Protein AF-A0AAV2I2Z4-F1 (afdb_monomer_lite)

Secondary structure (DSSP, 8-state):
-----TTEEEEEETTEEEEEETTT--EEEE-TTSSS--EEE-PPPS--SPEEEEEEETTEEEEEEEEEETTEEEEEEEEEETTTTEEEEEEEEES--TT-EEEEETTEEEEE-TTS-EEE-

Structure (mmCIF, N/CA/C/O backbone):
data_AF-A0AAV2I2Z4-F1
#
_entry.id   AF-A0AAV2I2Z4-F1
#
loop_
_atom_site.group_PDB
_atom_site.id
_atom_site.type_symbol
_atom_site.label_atom_id
_atom_site.label_alt_id
_atom_site.label_comp_id
_atom_site.label_asym_id
_atom_site.label_entity_id
_atom_site.label_seq_id
_atom_site.pdbx_PDB_ins_code
_atom_site.Cartn_x
_atom_site.Cartn_y
_atom_site.Cartn_z
_atom_site.occupancy
_atom_site.B_iso_or_equiv
_atom_site.auth_seq_id
_atom_site.auth_comp_id
_atom_site.auth_asym_id
_atom_site.auth_atom_id
_atom_site.pdbx_PDB_model_num
ATOM 1 N N . MET A 1 1 ? 16.980 14.873 -10.401 1.00 59.59 1 MET A N 1
ATOM 2 C CA . MET A 1 1 ? 15.601 14.366 -10.221 1.00 59.59 1 MET A CA 1
ATOM 3 C C . MET A 1 1 ? 14.878 15.310 -9.272 1.00 59.59 1 MET A C 1
ATOM 5 O O . MET A 1 1 ? 15.384 15.513 -8.177 1.00 59.59 1 MET A O 1
ATOM 9 N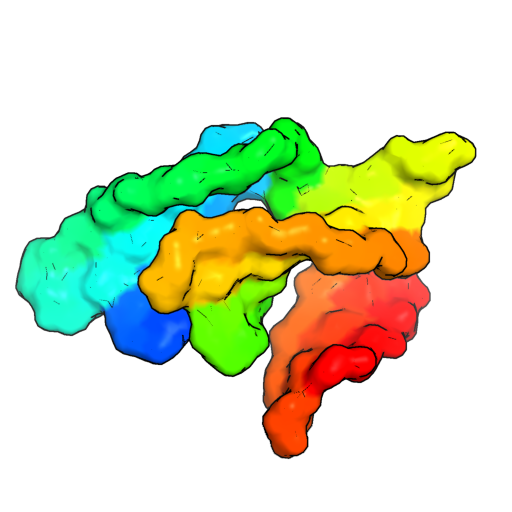 N . LYS A 1 2 ? 13.767 15.937 -9.682 1.00 65.56 2 LYS A N 1
ATOM 10 C CA . LYS A 1 2 ? 12.936 16.714 -8.749 1.00 65.56 2 LYS A CA 1
ATOM 11 C C . LYS A 1 2 ? 11.966 15.732 -8.104 1.00 65.56 2 LYS A C 1
ATOM 13 O O . LYS A 1 2 ? 11.067 15.244 -8.782 1.00 65.56 2 LYS A O 1
ATOM 18 N N . LEU A 1 3 ? 12.219 15.385 -6.846 1.00 69.69 3 LEU A N 1
ATOM 19 C CA . LEU A 1 3 ? 11.311 14.533 -6.090 1.00 69.69 3 LEU A CA 1
ATOM 20 C C . LEU A 1 3 ? 9.955 15.237 -5.935 1.00 69.69 3 LEU A C 1
ATOM 22 O O . LEU A 1 3 ? 9.912 16.475 -5.895 1.00 69.69 3 LEU A O 1
ATOM 26 N N . PRO A 1 4 ? 8.852 14.478 -5.873 1.00 77.00 4 PRO A N 1
ATOM 27 C CA . PRO A 1 4 ? 7.565 15.039 -5.501 1.00 77.00 4 PRO A CA 1
ATOM 28 C C . PRO A 1 4 ? 7.660 15.748 -4.139 1.00 77.00 4 PRO A C 1
ATOM 30 O O . PRO A 1 4 ? 8.426 15.334 -3.273 1.00 77.00 4 PRO A O 1
ATOM 33 N N . GLY A 1 5 ? 6.946 16.867 -3.991 1.00 78.94 5 GLY A N 1
ATOM 34 C CA . GLY A 1 5 ? 7.004 17.714 -2.795 1.00 78.94 5 GLY A CA 1
ATOM 35 C C . GLY A 1 5 ? 6.222 17.144 -1.607 1.00 78.94 5 GLY A C 1
ATOM 36 O O . GLY A 1 5 ? 6.069 15.936 -1.459 1.00 78.94 5 GLY A O 1
ATOM 37 N N . HIS A 1 6 ? 5.688 18.026 -0.760 1.00 85.88 6 HIS A N 1
ATOM 38 C CA . HIS A 1 6 ? 4.822 17.625 0.353 1.00 85.88 6 HIS A CA 1
ATOM 39 C C . HIS A 1 6 ? 3.619 16.789 -0.108 1.00 85.88 6 HIS A C 1
ATOM 41 O O . HIS A 1 6 ? 3.115 16.972 -1.214 1.00 85.88 6 HIS A O 1
ATOM 47 N N . GLY A 1 7 ? 3.160 15.887 0.765 1.00 90.19 7 GLY A N 1
ATOM 48 C CA . GLY A 1 7 ? 1.969 15.065 0.536 1.00 90.19 7 GLY A CA 1
ATOM 49 C C . GLY A 1 7 ? 2.216 13.775 -0.246 1.00 90.19 7 GLY A C 1
ATOM 50 O O . GLY A 1 7 ? 1.273 13.008 -0.418 1.00 90.19 7 GLY A O 1
ATOM 51 N N . TRP A 1 8 ? 3.449 13.510 -0.685 1.00 93.38 8 TRP A N 1
ATOM 52 C CA . TRP A 1 8 ? 3.820 12.274 -1.371 1.00 93.38 8 TRP A CA 1
ATOM 53 C C . TRP A 1 8 ? 4.474 11.271 -0.424 1.00 93.38 8 TRP A C 1
ATOM 55 O O . TRP A 1 8 ? 5.371 11.613 0.345 1.00 93.38 8 TRP A O 1
ATOM 65 N N . LEU A 1 9 ? 4.047 10.019 -0.536 1.00 94.25 9 LEU A N 1
ATOM 66 C CA . LEU A 1 9 ? 4.624 8.862 0.132 1.00 94.25 9 LEU A CA 1
ATOM 67 C C . LEU A 1 9 ? 5.419 8.057 -0.897 1.00 94.25 9 LEU A C 1
ATOM 69 O O . LEU A 1 9 ? 4.943 7.850 -2.013 1.00 94.25 9 LEU A O 1
ATOM 73 N N . GLY A 1 10 ? 6.636 7.647 -0.541 1.00 93.81 10 GLY A N 1
ATOM 74 C CA . GLY A 1 10 ? 7.555 6.946 -1.436 1.00 93.81 10 GLY A CA 1
ATOM 75 C C . GLY A 1 10 ? 7.775 5.498 -1.013 1.00 93.81 10 GLY A C 1
ATOM 76 O O . GLY A 1 10 ? 7.976 5.231 0.168 1.00 93.81 10 GLY A O 1
ATOM 77 N N . VAL A 1 11 ? 7.794 4.579 -1.975 1.00 95.44 11 VAL A N 1
ATOM 78 C CA . VAL A 1 11 ? 8.123 3.165 -1.750 1.00 95.44 11 VAL A CA 1
ATOM 79 C C . VAL A 1 11 ? 8.941 2.621 -2.917 1.00 95.44 11 VAL A C 1
ATOM 81 O O . VAL A 1 11 ? 8.664 2.926 -4.077 1.00 95.44 11 VAL A O 1
ATOM 84 N N . ALA A 1 12 ? 9.969 1.832 -2.614 1.00 94.56 12 ALA A N 1
ATOM 85 C CA . ALA A 1 12 ? 10.745 1.121 -3.622 1.00 94.56 12 ALA A CA 1
ATOM 86 C C . ALA A 1 12 ? 10.171 -0.287 -3.820 1.00 94.56 12 ALA A C 1
ATOM 88 O O . ALA A 1 12 ? 9.961 -1.013 -2.847 1.00 94.56 12 ALA A O 1
ATOM 89 N N . VAL A 1 13 ? 9.935 -0.661 -5.077 1.00 95.06 13 VAL A N 1
ATOM 90 C CA . VAL A 1 13 ? 9.554 -2.022 -5.477 1.00 95.06 13 VAL A CA 1
ATOM 91 C C . VAL A 1 13 ? 10.404 -2.394 -6.683 1.00 95.06 13 VAL A C 1
ATOM 93 O O . VAL A 1 13 ? 10.393 -1.684 -7.693 1.00 95.06 13 VAL A O 1
ATOM 96 N N . GLU A 1 14 ? 11.155 -3.486 -6.550 1.00 92.94 14 GLU A N 1
ATOM 97 C CA . GLU A 1 14 ? 12.193 -3.899 -7.499 1.00 92.94 14 GLU A CA 1
ATOM 98 C C . GLU A 1 14 ? 13.147 -2.742 -7.852 1.00 92.94 14 GLU A C 1
ATOM 100 O O . GLU A 1 14 ? 13.846 -2.203 -6.995 1.00 92.94 14 GLU A O 1
ATOM 105 N N . GLU A 1 15 ? 13.177 -2.356 -9.126 1.00 92.56 15 GLU A N 1
ATOM 106 C CA . GLU A 1 15 ? 14.099 -1.376 -9.688 1.00 92.56 15 GLU A CA 1
ATOM 107 C C . GLU A 1 15 ? 13.470 0.021 -9.802 1.00 92.56 15 GLU A C 1
ATOM 109 O O . GLU A 1 15 ? 14.091 0.935 -10.347 1.00 92.56 15 GLU A O 1
ATOM 114 N N . PHE A 1 16 ? 12.239 0.198 -9.311 1.00 93.56 16 PHE A N 1
ATOM 115 C CA . PHE A 1 16 ? 11.472 1.433 -9.431 1.00 93.56 16 PHE A CA 1
ATOM 116 C C . PHE A 1 16 ? 11.159 2.051 -8.070 1.00 93.56 16 PHE A C 1
ATOM 118 O O . PHE A 1 16 ? 11.014 1.373 -7.053 1.00 93.56 16 PHE A O 1
ATOM 125 N N . ILE A 1 17 ? 10.977 3.371 -8.080 1.00 94.06 17 ILE A N 1
ATOM 126 C CA . ILE A 1 17 ? 10.421 4.120 -6.954 1.00 94.06 17 ILE A CA 1
ATOM 127 C C . ILE A 1 17 ? 9.018 4.571 -7.337 1.00 94.06 17 ILE A C 1
ATOM 129 O O . ILE A 1 17 ? 8.814 5.188 -8.386 1.00 94.06 17 ILE A O 1
ATOM 133 N N . TYR A 1 18 ? 8.059 4.281 -6.471 1.00 94.88 18 TYR A N 1
ATOM 134 C CA . TYR A 1 18 ? 6.675 4.697 -6.602 1.00 94.88 18 TYR A CA 1
ATOM 135 C C . TYR A 1 18 ? 6.388 5.814 -5.613 1.00 94.88 18 TYR A C 1
ATOM 137 O O . TYR A 1 18 ? 6.837 5.789 -4.469 1.00 94.88 18 TYR A O 1
ATOM 145 N N . PHE A 1 19 ? 5.620 6.790 -6.071 1.00 94.94 19 PHE A N 1
ATOM 146 C CA . PHE A 1 19 ? 5.177 7.932 -5.299 1.00 94.94 19 PHE A CA 1
ATOM 147 C C . PHE A 1 19 ? 3.659 7.971 -5.325 1.00 94.94 19 PHE A C 1
ATOM 149 O O . PHE A 1 19 ? 3.067 8.039 -6.401 1.00 94.94 19 PHE A O 1
ATOM 156 N N . LEU A 1 20 ? 3.039 7.950 -4.152 1.00 95.25 20 LEU A N 1
ATOM 157 C CA . LEU A 1 20 ? 1.594 8.002 -3.985 1.00 95.25 20 LEU A CA 1
ATOM 158 C C . LEU A 1 20 ? 1.230 9.302 -3.276 1.00 95.25 20 LEU A C 1
ATOM 160 O O . LEU A 1 20 ? 1.778 9.604 -2.215 1.00 95.25 20 LEU A O 1
ATOM 164 N N . HIS A 1 21 ? 0.330 10.092 -3.860 1.00 94.25 21 HIS A N 1
ATOM 165 C CA . HIS A 1 21 ? -0.145 11.304 -3.203 1.00 94.25 21 HIS A CA 1
ATOM 166 C C . HIS A 1 21 ? -1.195 10.962 -2.148 1.00 94.25 21 HIS A C 1
ATOM 168 O O . HIS A 1 21 ? -2.190 10.306 -2.452 1.00 94.25 21 HIS A O 1
ATOM 174 N N . SER A 1 22 ? -1.002 11.474 -0.935 1.00 92.81 22 SER A N 1
ATOM 175 C CA . SER A 1 22 ? -1.830 11.184 0.240 1.00 92.81 22 SER A CA 1
ATOM 176 C C . SER A 1 22 ? -3.320 11.487 0.059 1.00 92.81 22 SER A C 1
ATOM 178 O O . SER A 1 22 ? -4.143 10.800 0.656 1.00 92.81 22 SER A O 1
ATOM 180 N N . THR A 1 23 ? -3.681 12.476 -0.766 1.00 91.50 23 THR A N 1
ATOM 181 C CA . THR A 1 23 ? -5.081 12.906 -0.965 1.00 91.50 23 THR A CA 1
ATOM 182 C C . THR A 1 23 ? -5.548 12.915 -2.417 1.00 91.50 23 THR A C 1
ATOM 184 O O . THR A 1 23 ? -6.748 12.848 -2.681 1.00 91.50 23 THR A O 1
ATOM 187 N N . ASP A 1 24 ? -4.623 12.980 -3.377 1.00 88.50 24 ASP A N 1
ATOM 188 C CA . ASP A 1 24 ? -4.972 13.305 -4.775 1.00 88.50 24 ASP A CA 1
ATOM 189 C C . ASP A 1 24 ? -5.095 12.050 -5.634 1.00 88.50 24 ASP A C 1
ATOM 191 O O . ASP A 1 24 ? -5.280 12.149 -6.845 1.00 88.50 24 ASP A O 1
ATOM 195 N N . GLN A 1 25 ? -4.947 10.869 -5.022 1.00 86.88 25 GLN A N 1
ATOM 196 C CA . GLN A 1 25 ? -4.998 9.553 -5.672 1.00 86.88 25 GLN A CA 1
ATOM 197 C C . GLN A 1 25 ? -3.968 9.337 -6.784 1.00 86.88 25 GLN A C 1
ATOM 199 O O . GLN A 1 25 ? -3.947 8.279 -7.411 1.00 86.88 25 GLN A O 1
ATOM 204 N N . GLN A 1 26 ? -3.101 10.315 -7.038 1.00 92.00 26 GLN A N 1
ATOM 205 C CA . GLN A 1 26 ? -2.080 10.214 -8.062 1.00 92.00 26 GLN A CA 1
ATOM 206 C C . GLN A 1 26 ? -1.013 9.221 -7.634 1.00 92.00 26 GLN A C 1
ATOM 208 O O . GLN A 1 26 ? -0.492 9.288 -6.518 1.00 92.00 26 GLN A O 1
ATOM 213 N N . ILE A 1 27 ? -0.636 8.366 -8.576 1.00 93.12 27 ILE A N 1
ATOM 214 C CA . ILE A 1 27 ? 0.528 7.504 -8.456 1.00 93.12 27 ILE A CA 1
ATOM 215 C C . ILE A 1 27 ? 1.482 7.855 -9.581 1.00 93.12 27 ILE A C 1
ATOM 217 O O . ILE A 1 27 ? 1.088 7.951 -10.747 1.00 93.12 27 ILE A O 1
ATOM 221 N N . LYS A 1 28 ? 2.747 8.022 -9.222 1.00 93.75 28 LYS A N 1
ATOM 222 C CA . LYS A 1 28 ? 3.834 8.214 -10.170 1.00 93.75 28 LYS A CA 1
ATOM 223 C C . LYS A 1 28 ? 4.897 7.162 -9.944 1.00 93.75 28 LYS A C 1
ATOM 225 O O . LYS A 1 28 ? 5.201 6.829 -8.805 1.00 93.75 28 LYS A O 1
ATOM 230 N N . ARG A 1 29 ? 5.485 6.671 -11.026 1.00 93.50 29 ARG A N 1
ATOM 231 C CA . ARG A 1 29 ? 6.617 5.748 -10.998 1.00 93.50 29 ARG A CA 1
ATOM 232 C C . ARG A 1 29 ? 7.843 6.412 -11.592 1.00 93.50 29 ARG A C 1
ATOM 234 O O . ARG A 1 29 ? 7.737 7.185 -12.538 1.00 93.50 29 ARG A O 1
ATOM 241 N N . SER A 1 30 ? 8.997 6.081 -11.037 1.00 92.19 30 SER A N 1
ATOM 242 C CA . SER A 1 30 ? 10.290 6.608 -11.430 1.00 92.19 30 SER A CA 1
ATOM 243 C C . SER A 1 30 ? 11.290 5.468 -11.583 1.00 92.19 30 SER A C 1
ATOM 245 O O . SER A 1 30 ? 11.438 4.659 -10.670 1.00 92.19 30 SER A O 1
ATOM 247 N N . ASP A 1 31 ? 11.996 5.424 -12.714 1.00 92.31 31 ASP A N 1
ATOM 248 C CA . ASP A 1 31 ? 13.165 4.556 -12.910 1.00 92.31 31 ASP A CA 1
ATOM 249 C C . ASP A 1 31 ? 14.436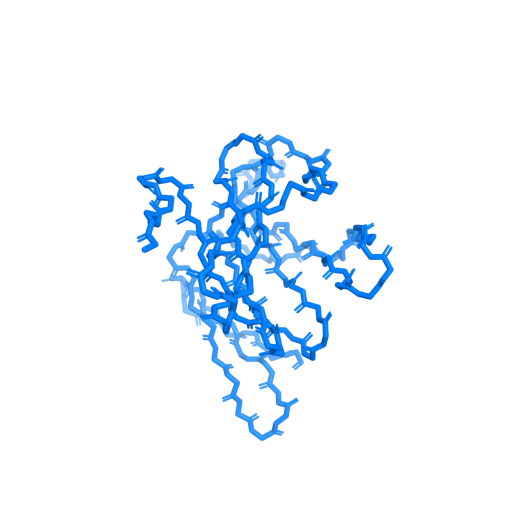 5.363 -12.594 1.00 92.31 31 ASP A C 1
ATOM 251 O O . ASP A 1 31 ? 14.843 6.199 -13.413 1.00 92.31 31 ASP A O 1
ATOM 255 N N . PRO A 1 32 ? 15.061 5.167 -11.418 1.00 87.75 32 PRO A N 1
ATOM 256 C CA . PRO A 1 32 ? 16.208 5.959 -10.990 1.00 87.75 32 PRO A CA 1
ATOM 257 C C . PRO A 1 32 ? 17.459 5.728 -11.846 1.00 87.75 32 PRO A C 1
ATOM 259 O O . PRO A 1 32 ? 18.388 6.531 -11.779 1.00 87.75 32 PRO A O 1
ATOM 262 N N . ARG A 1 33 ? 17.502 4.666 -12.662 1.00 87.88 33 ARG A N 1
ATOM 263 C CA . ARG A 1 33 ? 18.660 4.337 -13.508 1.00 87.88 33 ARG A CA 1
ATOM 264 C C . ARG A 1 33 ? 18.649 5.089 -14.833 1.00 87.88 33 ARG A C 1
ATOM 266 O O . ARG A 1 33 ? 19.678 5.188 -15.499 1.00 87.88 33 ARG A O 1
ATOM 273 N N . ARG A 1 34 ? 17.500 5.635 -15.242 1.00 84.12 34 ARG A N 1
ATOM 274 C CA . ARG A 1 34 ? 17.397 6.416 -16.478 1.00 84.12 34 ARG A CA 1
ATOM 275 C C . ARG A 1 34 ? 17.939 7.824 -16.252 1.00 84.12 34 ARG A C 1
ATOM 277 O O . ARG A 1 34 ? 17.484 8.551 -15.374 1.00 84.12 34 ARG A O 1
ATOM 284 N N . TRP A 1 35 ? 18.864 8.239 -17.122 1.00 61.41 35 TRP A N 1
ATOM 285 C CA . TRP A 1 35 ? 19.525 9.555 -17.092 1.00 61.41 35 TRP A CA 1
ATOM 286 C C . TRP A 1 35 ? 18.539 10.735 -17.011 1.00 61.41 35 TRP A C 1
ATOM 288 O O . TRP A 1 35 ? 18.790 11.742 -16.351 1.00 61.41 35 TRP A O 1
ATOM 298 N N . LYS A 1 36 ? 17.371 10.591 -17.645 1.00 69.62 36 LYS A N 1
ATOM 299 C CA . LYS A 1 36 ? 16.197 11.433 -17.410 1.00 69.62 36 LYS A CA 1
ATOM 300 C C . LYS A 1 36 ? 15.197 10.604 -16.617 1.00 69.62 36 LYS A C 1
ATOM 302 O O . LYS A 1 36 ? 14.450 9.819 -17.189 1.00 69.62 36 LYS A O 1
ATOM 307 N N . CYS A 1 37 ? 15.240 10.762 -15.302 1.00 66.12 37 CYS A N 1
ATOM 308 C CA . CYS A 1 37 ? 14.326 10.131 -14.362 1.00 66.12 37 CYS A CA 1
ATOM 309 C C . CYS A 1 37 ? 12.911 10.691 -14.608 1.00 66.12 37 CYS A C 1
ATOM 311 O O . CYS A 1 37 ? 12.562 11.765 -14.110 1.00 66.12 37 CYS A O 1
ATOM 313 N N . LEU A 1 38 ? 12.166 10.045 -15.509 1.00 76.38 38 LEU A N 1
ATOM 314 C CA . LEU A 1 38 ? 10.822 10.446 -15.912 1.00 76.38 38 LEU A CA 1
ATOM 315 C C . LEU A 1 38 ? 9.818 9.903 -14.899 1.00 76.38 38 LEU A C 1
ATOM 317 O O . LEU A 1 38 ? 9.878 8.732 -14.532 1.00 76.38 38 LEU A O 1
ATOM 321 N N . LEU A 1 39 ? 8.898 10.769 -14.474 1.00 80.75 39 LEU A N 1
ATOM 322 C CA . LEU A 1 39 ? 7.749 10.368 -13.674 1.00 80.75 39 LEU A CA 1
ATOM 323 C C . LEU A 1 39 ? 6.633 9.928 -14.617 1.00 80.75 39 LEU A C 1
ATOM 325 O O . LEU A 1 39 ? 6.017 10.754 -15.291 1.00 80.75 39 LEU A O 1
ATOM 329 N N . GLU A 1 40 ? 6.392 8.627 -14.663 1.00 86.75 40 GLU A N 1
ATOM 330 C CA . GLU A 1 40 ? 5.284 8.030 -15.400 1.00 86.75 40 GLU A CA 1
ATOM 331 C C . GLU A 1 40 ? 4.040 8.025 -14.509 1.00 86.75 40 GLU A C 1
ATOM 333 O O . GLU A 1 40 ? 4.100 7.573 -13.365 1.00 86.75 40 GLU A O 1
ATOM 338 N N . ASN A 1 41 ? 2.917 8.541 -15.012 1.00 87.94 41 ASN A N 1
ATOM 339 C CA . ASN A 1 41 ? 1.643 8.461 -14.298 1.00 87.94 41 ASN A CA 1
ATOM 340 C C . ASN A 1 41 ? 1.074 7.046 -14.438 1.00 87.94 41 ASN A C 1
ATOM 342 O O . ASN A 1 41 ? 1.029 6.511 -15.545 1.00 87.94 41 ASN A O 1
ATOM 346 N N . LEU A 1 42 ? 0.622 6.469 -13.327 1.00 90.06 42 LEU A N 1
ATOM 347 C CA . LEU A 1 42 ? -0.051 5.170 -13.303 1.00 90.06 42 LEU A CA 1
ATOM 348 C C . LEU A 1 42 ? -1.555 5.333 -13.058 1.00 90.06 42 LEU A C 1
ATOM 350 O O . LEU A 1 42 ? -2.052 6.444 -12.857 1.00 90.06 42 LEU A O 1
ATOM 354 N N . ILE A 1 43 ? -2.277 4.210 -13.069 1.00 90.12 43 ILE A N 1
ATOM 355 C CA . ILE A 1 43 ? -3.695 4.155 -12.702 1.00 90.12 43 ILE A CA 1
ATOM 356 C C . ILE A 1 43 ? -3.873 4.727 -11.294 1.00 90.12 43 ILE A C 1
ATOM 358 O O . ILE A 1 43 ? -3.258 4.252 -10.341 1.00 90.12 43 ILE A O 1
ATOM 362 N N . CYS A 1 44 ? -4.725 5.745 -11.170 1.00 90.56 44 CYS A N 1
ATOM 363 C CA . CYS A 1 44 ? -4.991 6.407 -9.899 1.00 90.56 44 CYS A CA 1
ATOM 364 C C . CYS A 1 44 ? -5.544 5.436 -8.848 1.00 90.56 44 CYS A C 1
ATOM 366 O O . CYS A 1 44 ? -6.241 4.469 -9.162 1.00 90.56 44 CYS A O 1
ATOM 368 N N . PHE A 1 45 ? -5.271 5.739 -7.582 1.00 90.56 45 PHE A N 1
ATOM 369 C CA . PHE A 1 45 ? -5.878 5.049 -6.451 1.00 90.56 45 PHE A CA 1
ATOM 370 C C . PHE A 1 45 ? -7.414 5.212 -6.493 1.00 90.56 45 PHE A C 1
ATOM 372 O O . PHE A 1 45 ? -7.900 6.331 -6.640 1.00 90.56 45 PHE A O 1
ATOM 379 N N . PRO A 1 46 ? -8.214 4.135 -6.382 1.00 85.44 46 PRO A N 1
ATOM 380 C CA . PRO A 1 46 ? -9.657 4.194 -6.643 1.00 85.44 46 PRO A CA 1
ATOM 381 C C . PRO A 1 46 ? -10.495 4.866 -5.540 1.00 85.44 46 PRO A C 1
ATOM 383 O O . PRO A 1 46 ? -11.716 4.966 -5.683 1.00 85.44 46 PRO A O 1
ATOM 386 N N . LYS A 1 47 ? -9.896 5.282 -4.417 1.00 84.38 47 LYS A N 1
ATOM 387 C CA . LYS A 1 47 ? -10.611 5.813 -3.245 1.00 84.38 47 LYS A CA 1
ATOM 388 C C . LYS A 1 47 ? -10.108 7.192 -2.844 1.00 84.38 47 LYS A C 1
ATOM 390 O O . LYS A 1 47 ? -8.935 7.500 -2.980 1.00 84.38 47 LYS A O 1
ATOM 395 N N . LYS A 1 48 ? -11.007 8.010 -2.289 1.00 84.12 48 LYS A N 1
ATOM 396 C CA . LYS A 1 48 ? -10.686 9.357 -1.784 1.00 84.12 48 LYS A CA 1
ATOM 397 C C . LYS A 1 48 ? -10.154 9.363 -0.348 1.00 84.12 48 LYS A C 1
ATOM 399 O O . LYS A 1 48 ? -10.008 10.434 0.234 1.00 84.12 4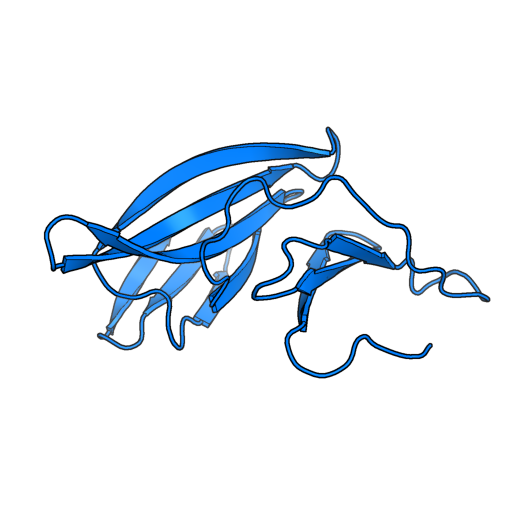8 LYS A O 1
ATOM 404 N N . ASP A 1 49 ? -9.914 8.186 0.218 1.00 88.81 49 ASP A N 1
ATOM 405 C CA . ASP A 1 49 ? -9.431 8.052 1.584 1.00 88.81 49 ASP A CA 1
ATOM 406 C C . ASP A 1 49 ? -7.988 8.543 1.674 1.00 88.81 49 ASP A C 1
ATOM 408 O O . ASP A 1 49 ? -7.193 8.365 0.746 1.00 88.81 49 ASP A O 1
ATOM 412 N N . LYS A 1 50 ? -7.655 9.178 2.799 1.00 91.75 50 LYS A N 1
ATOM 413 C CA . LYS A 1 50 ? -6.307 9.686 3.023 1.00 91.75 50 LYS A CA 1
ATOM 414 C C . LYS A 1 50 ? -5.354 8.509 3.206 1.00 91.75 50 LYS A C 1
ATOM 416 O O . LYS A 1 50 ? -5.501 7.741 4.159 1.00 91.75 50 LYS A O 1
ATOM 421 N N . ILE A 1 51 ? -4.365 8.411 2.323 1.00 94.69 51 ILE A N 1
ATOM 422 C CA . ILE A 1 51 ? -3.270 7.454 2.464 1.00 94.69 51 IL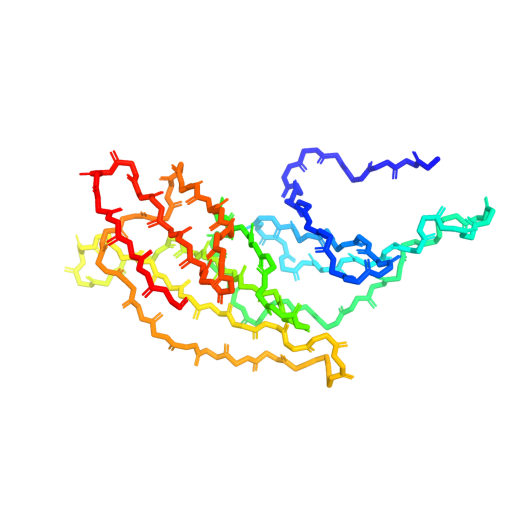E A CA 1
ATOM 423 C C . ILE A 1 51 ? -2.356 7.959 3.579 1.00 94.69 51 ILE A C 1
ATOM 425 O O . ILE A 1 51 ? -1.838 9.076 3.505 1.00 94.69 51 ILE A O 1
ATOM 429 N N . GLU A 1 52 ? -2.173 7.139 4.608 1.00 95.38 52 GLU A N 1
ATOM 430 C CA . GLU A 1 52 ? -1.326 7.463 5.760 1.00 95.38 52 GLU A CA 1
ATOM 431 C C . GLU A 1 52 ? 0.009 6.721 5.711 1.00 95.38 52 GLU A C 1
ATOM 433 O O . GLU A 1 52 ? 1.019 7.256 6.162 1.00 95.38 52 GLU A O 1
ATOM 438 N N . HIS A 1 53 ? 0.028 5.510 5.147 1.00 95.81 53 HIS A N 1
ATOM 439 C CA . HIS A 1 53 ? 1.234 4.693 5.063 1.00 95.81 53 HIS A CA 1
ATOM 440 C C . HIS A 1 53 ? 1.258 3.842 3.795 1.00 95.81 53 HIS A C 1
ATOM 442 O O . HIS A 1 53 ? 0.213 3.447 3.271 1.00 95.81 53 HIS A O 1
ATOM 448 N N . VAL A 1 54 ? 2.464 3.559 3.305 1.00 96.31 54 VAL A N 1
ATOM 449 C CA . VAL A 1 54 ? 2.706 2.662 2.172 1.00 96.31 54 VAL A CA 1
ATOM 450 C C . VAL A 1 54 ? 3.920 1.790 2.456 1.00 96.31 54 VAL A C 1
ATOM 452 O O . VAL A 1 54 ? 4.900 2.250 3.042 1.00 96.31 54 VAL A O 1
ATOM 455 N N . CYS A 1 55 ? 3.881 0.542 2.009 1.00 96.38 55 CYS A N 1
ATOM 456 C CA . CYS A 1 55 ? 5.039 -0.340 2.055 1.00 96.38 55 CYS A CA 1
ATOM 457 C C . CYS A 1 55 ? 5.045 -1.316 0.88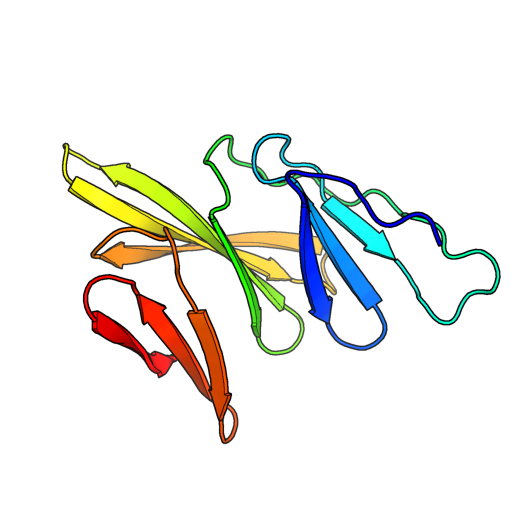2 1.00 96.38 55 CYS A C 1
ATOM 459 O O . CYS A 1 55 ? 4.044 -1.484 0.185 1.00 96.38 55 CYS A O 1
ATOM 461 N N . SER A 1 56 ? 6.201 -1.924 0.640 1.00 95.25 56 SER A N 1
ATOM 462 C CA . SER A 1 56 ? 6.355 -2.972 -0.358 1.00 95.25 56 SER A CA 1
ATOM 463 C C . SER A 1 56 ? 6.175 -4.345 0.280 1.00 95.25 56 SER A C 1
ATOM 465 O O . SER A 1 56 ? 6.666 -4.600 1.381 1.00 95.25 56 SER A O 1
ATOM 467 N N . PHE A 1 57 ? 5.479 -5.221 -0.438 1.00 92.69 57 PHE A N 1
ATOM 468 C CA . PHE A 1 57 ? 5.330 -6.635 -0.116 1.00 92.69 57 PHE A CA 1
ATOM 469 C C . PHE A 1 57 ? 5.434 -7.425 -1.419 1.00 92.69 57 PHE A C 1
ATOM 471 O O . PHE A 1 57 ? 4.595 -7.264 -2.309 1.00 92.69 57 PHE A O 1
ATOM 478 N N . ASP A 1 58 ? 6.500 -8.209 -1.565 1.00 91.12 58 ASP A N 1
ATOM 479 C CA . ASP A 1 58 ? 6.901 -8.825 -2.832 1.00 91.12 58 ASP A CA 1
ATOM 480 C C . ASP A 1 58 ? 6.896 -7.814 -4.001 1.00 91.12 58 ASP A C 1
ATOM 482 O O . ASP A 1 58 ? 7.582 -6.792 -3.967 1.00 91.12 58 ASP A O 1
ATOM 486 N N . LEU A 1 59 ? 6.101 -8.087 -5.040 1.00 93.19 59 LEU A N 1
ATOM 487 C CA . LEU A 1 59 ? 5.925 -7.252 -6.234 1.00 93.19 59 LEU A CA 1
ATOM 488 C C . LEU A 1 59 ? 4.701 -6.330 -6.135 1.00 93.19 59 LEU A C 1
ATOM 490 O O . LEU A 1 59 ? 4.160 -5.879 -7.149 1.00 93.19 59 LEU A O 1
ATOM 494 N N . SER A 1 60 ? 4.239 -6.068 -4.917 1.00 95.31 60 SER A N 1
ATOM 495 C CA . SER A 1 60 ? 3.055 -5.265 -4.645 1.00 95.31 60 SER A CA 1
ATOM 496 C C . SER A 1 60 ? 3.362 -4.101 -3.715 1.00 95.31 60 SER A C 1
ATOM 498 O O . SER A 1 60 ? 4.315 -4.114 -2.934 1.00 95.31 60 SER A O 1
ATOM 500 N N . ILE A 1 61 ? 2.514 -3.081 -3.796 1.00 96.69 61 ILE A N 1
ATOM 501 C CA . ILE A 1 61 ? 2.495 -1.964 -2.856 1.00 96.69 61 ILE A CA 1
ATOM 502 C C . ILE A 1 61 ? 1.250 -2.105 -1.997 1.00 96.69 61 ILE A C 1
ATOM 504 O O . ILE A 1 61 ? 0.132 -2.088 -2.516 1.00 96.69 61 ILE A O 1
ATOM 508 N N . LEU A 1 62 ? 1.444 -2.206 -0.688 1.00 96.31 62 LEU A N 1
ATOM 509 C CA . LEU A 1 62 ? 0.362 -2.091 0.272 1.00 96.31 62 LEU A CA 1
ATOM 510 C C . LEU A 1 62 ? 0.161 -0.624 0.639 1.00 96.31 62 LEU A C 1
ATOM 512 O O . LEU A 1 62 ? 1.115 0.119 0.877 1.00 96.31 62 LEU A O 1
ATOM 516 N N . VAL A 1 63 ? -1.100 -0.217 0.673 1.00 96.44 63 VAL A N 1
ATOM 517 C CA . VAL A 1 63 ? -1.541 1.149 0.936 1.00 96.44 63 VAL A CA 1
ATOM 518 C C . VAL A 1 63 ? -2.529 1.124 2.083 1.00 96.44 63 VAL A C 1
ATOM 520 O O . VAL A 1 63 ? -3.545 0.433 2.016 1.00 96.44 63 VAL A O 1
ATOM 523 N N . PHE A 1 64 ? -2.223 1.888 3.124 1.00 95.88 64 PHE A N 1
ATOM 524 C CA . PHE A 1 64 ? -2.986 1.933 4.360 1.00 95.88 64 PHE A CA 1
ATOM 525 C C . PHE A 1 64 ? -3.640 3.303 4.487 1.00 95.88 64 PHE A C 1
ATOM 527 O O . PHE A 1 64 ? -2.967 4.335 4.591 1.00 95.88 64 PHE A O 1
ATOM 534 N N . CYS A 1 65 ? -4.967 3.304 4.478 1.00 95.06 65 CYS A N 1
ATOM 535 C CA . CYS A 1 65 ? -5.772 4.509 4.588 1.00 95.06 65 CYS A CA 1
ATOM 536 C C . CYS A 1 65 ? -6.483 4.546 5.937 1.00 95.06 65 CYS A C 1
ATOM 538 O O . CYS A 1 65 ? -7.029 3.534 6.378 1.00 95.06 65 CYS A O 1
ATOM 540 N N . SER A 1 66 ? -6.532 5.719 6.570 1.00 90.31 66 SER A N 1
ATOM 541 C CA . SER A 1 66 ? -7.405 5.903 7.735 1.00 90.31 66 SER A CA 1
ATOM 542 C C . SER A 1 66 ? -8.853 6.023 7.278 1.00 90.31 66 SER A C 1
ATOM 544 O O . SER A 1 66 ? -9.174 6.893 6.467 1.00 90.31 66 SER A O 1
ATOM 546 N N . VAL A 1 67 ? -9.724 5.180 7.826 1.00 91.50 67 VAL A N 1
ATOM 547 C CA . VAL A 1 67 ? -11.167 5.205 7.569 1.00 91.50 67 VAL A CA 1
ATOM 548 C C . VAL A 1 67 ? -11.930 5.184 8.888 1.00 91.50 67 VAL A C 1
ATOM 550 O O . VAL A 1 67 ? -11.459 4.638 9.880 1.00 91.50 67 VAL A O 1
ATOM 553 N N . VAL A 1 68 ? -13.120 5.786 8.903 1.00 89.12 68 VAL A N 1
ATOM 554 C CA . VAL A 1 68 ? -14.011 5.758 10.069 1.00 89.12 68 VAL A CA 1
ATOM 555 C C . VAL A 1 68 ? -15.224 4.913 9.720 1.00 89.12 68 VAL A C 1
ATOM 557 O O . VAL A 1 68 ? -16.027 5.293 8.865 1.00 89.12 68 VAL A O 1
ATOM 560 N N . ILE A 1 69 ? -15.373 3.768 10.382 1.00 86.00 69 ILE A N 1
ATOM 561 C CA . ILE A 1 69 ? -16.490 2.847 10.167 1.00 86.00 69 ILE A CA 1
ATOM 562 C C . ILE A 1 69 ? -17.317 2.812 11.447 1.00 86.00 69 ILE A C 1
ATOM 564 O O . ILE A 1 69 ? -16.835 2.458 12.517 1.00 86.00 69 ILE A O 1
ATOM 568 N N . LYS A 1 70 ? -18.582 3.244 11.354 1.00 88.38 70 LYS A N 1
ATOM 569 C CA . LYS A 1 70 ? -19.514 3.322 12.498 1.00 88.38 70 LYS A CA 1
ATOM 570 C C . LYS A 1 70 ? -18.946 4.090 13.711 1.00 88.38 70 LYS A C 1
ATOM 572 O O . LYS A 1 70 ? -19.254 3.762 14.851 1.00 88.38 70 LYS A O 1
ATOM 577 N N . GLY A 1 71 ? -18.135 5.120 13.459 1.00 87.50 71 GLY A N 1
ATOM 578 C CA . GLY A 1 71 ? -17.519 5.952 14.501 1.00 87.50 71 GLY A CA 1
ATOM 579 C C . GLY A 1 71 ? -16.244 5.373 15.121 1.00 87.50 71 GLY A C 1
ATOM 580 O O . GLY A 1 71 ? -15.721 5.969 16.056 1.00 87.50 71 GLY A O 1
ATOM 581 N N . VAL A 1 72 ? -15.742 4.245 14.612 1.00 86.75 72 VAL A N 1
ATOM 582 C CA . VAL A 1 72 ? -14.484 3.628 15.043 1.00 86.75 72 VAL A CA 1
ATOM 583 C C . VAL A 1 72 ? -13.411 3.874 13.986 1.00 86.75 72 VAL A C 1
ATOM 585 O O . VAL A 1 72 ? -13.667 3.716 12.790 1.00 86.75 72 VAL A O 1
ATOM 588 N N . ASP A 1 73 ? -12.218 4.267 14.435 1.00 89.31 73 ASP A N 1
ATOM 589 C CA . ASP A 1 73 ? -11.043 4.390 13.575 1.00 89.31 73 ASP A CA 1
ATOM 590 C C . ASP A 1 73 ? -10.554 2.999 13.156 1.00 89.31 73 ASP A C 1
ATOM 592 O O . ASP A 1 73 ? -10.160 2.171 13.984 1.00 89.31 73 ASP A O 1
ATOM 596 N N . GLU A 1 74 ? -10.539 2.772 11.850 1.00 92.56 74 GLU A N 1
ATOM 597 C CA . GLU A 1 74 ? -10.030 1.568 11.209 1.00 92.56 74 GLU A CA 1
ATOM 598 C C . GLU A 1 74 ? -8.990 1.929 10.143 1.00 92.56 74 GLU A C 1
ATOM 600 O O . GLU A 1 74 ? -8.835 3.081 9.716 1.00 92.56 74 GLU A O 1
ATOM 605 N N . THR A 1 75 ? -8.268 0.910 9.692 1.00 94.12 75 THR A N 1
ATOM 606 C CA . THR A 1 75 ? -7.286 1.021 8.620 1.00 94.12 75 THR A CA 1
ATOM 607 C C . THR A 1 75 ? -7.733 0.201 7.427 1.00 94.12 75 THR A C 1
ATOM 609 O O . THR A 1 75 ? -7.740 -1.025 7.482 1.00 94.12 75 THR A O 1
ATOM 612 N N . ALA A 1 76 ? -8.054 0.857 6.316 1.00 94.44 76 ALA A N 1
ATOM 613 C CA . ALA A 1 76 ? -8.306 0.173 5.059 1.00 94.44 76 ALA A CA 1
ATOM 614 C C . ALA A 1 76 ? -6.982 -0.166 4.358 1.00 94.44 76 ALA A C 1
ATOM 616 O O . ALA A 1 76 ? -6.223 0.733 4.003 1.00 94.44 76 ALA A O 1
ATOM 617 N N . VAL A 1 77 ? -6.730 -1.455 4.126 1.00 95.06 77 VAL A N 1
ATOM 618 C CA . VAL A 1 77 ? -5.605 -1.966 3.336 1.00 95.06 77 VAL A CA 1
ATOM 619 C C . VAL A 1 77 ? -5.978 -2.199 1.866 1.00 95.06 77 VAL A C 1
ATOM 621 O O . VAL A 1 77 ? -6.902 -2.943 1.515 1.00 95.06 77 VAL A O 1
ATOM 624 N N . HIS A 1 78 ? -5.223 -1.587 0.969 1.00 95.75 78 HIS A N 1
ATOM 625 C CA . HIS A 1 78 ? -5.299 -1.821 -0.467 1.00 95.75 78 HIS A CA 1
ATOM 626 C C . HIS A 1 78 ? -3.977 -2.375 -0.976 1.00 95.75 78 HIS A C 1
ATOM 628 O O . HIS A 1 78 ? -2.919 -2.040 -0.457 1.00 95.75 78 HIS A O 1
ATOM 634 N N . CYS A 1 79 ? -4.046 -3.194 -2.016 1.00 95.88 79 CYS A N 1
ATOM 635 C CA . CYS A 1 79 ? -2.890 -3.740 -2.703 1.00 95.88 79 CYS A CA 1
ATOM 636 C C . CYS A 1 79 ? -2.877 -3.240 -4.146 1.00 95.88 79 CYS A C 1
ATOM 638 O O . CYS A 1 79 ? -3.888 -3.337 -4.846 1.00 95.88 79 CYS A O 1
ATOM 640 N N . PHE A 1 80 ? -1.740 -2.704 -4.577 1.00 96.75 80 PHE A N 1
ATOM 641 C CA . PHE A 1 80 ? -1.446 -2.422 -5.974 1.00 96.75 80 PHE A CA 1
ATOM 642 C C . PHE A 1 80 ? -0.419 -3.434 -6.476 1.00 96.75 80 PHE A C 1
ATOM 644 O O . PHE A 1 80 ? 0.752 -3.367 -6.095 1.00 96.75 80 PHE A O 1
ATOM 651 N N . ASP A 1 81 ? -0.852 -4.361 -7.328 1.00 96.00 81 ASP A N 1
ATOM 652 C CA . ASP A 1 81 ? 0.056 -5.290 -8.000 1.00 96.00 81 ASP A CA 1
ATOM 653 C C . ASP A 1 81 ? 0.769 -4.534 -9.128 1.00 96.00 81 ASP A C 1
ATOM 655 O O . ASP A 1 81 ? 0.145 -4.036 -10.069 1.00 96.00 81 ASP A O 1
ATOM 659 N N . THR A 1 82 ? 2.095 -4.425 -9.031 1.00 94.94 82 THR A N 1
ATOM 660 C CA . THR A 1 82 ? 2.885 -3.593 -9.953 1.00 94.94 82 THR A CA 1
ATOM 661 C C . THR A 1 82 ? 3.031 -4.189 -11.354 1.00 94.94 82 THR A C 1
ATOM 663 O O . THR A 1 82 ? 3.303 -3.449 -12.302 1.00 94.94 82 THR A O 1
ATOM 666 N N . ARG A 1 83 ? 2.813 -5.502 -11.518 1.00 93.38 83 ARG A N 1
ATOM 667 C CA . ARG A 1 83 ? 2.925 -6.195 -12.812 1.00 93.38 83 ARG A CA 1
ATOM 668 C C . ARG A 1 83 ? 1.671 -5.999 -13.647 1.00 93.38 83 ARG A C 1
ATOM 670 O O . ARG A 1 83 ? 1.749 -5.658 -14.823 1.00 93.38 83 ARG A O 1
ATOM 677 N N . SER A 1 84 ? 0.519 -6.215 -13.023 1.00 93.94 84 SER A N 1
ATOM 678 C CA . SER A 1 84 ? -0.800 -6.045 -13.635 1.00 93.94 84 SER A CA 1
ATOM 679 C C . SER A 1 84 ? -1.295 -4.598 -13.594 1.00 93.94 84 SER A C 1
ATOM 681 O O . SER A 1 84 ? -2.229 -4.258 -14.314 1.00 93.94 84 SER A O 1
ATOM 683 N N . GLN A 1 85 ? -0.663 -3.748 -12.775 1.00 92.31 85 GLN A N 1
ATOM 684 C CA . GLN A 1 85 ? -1.087 -2.376 -12.485 1.00 92.31 85 GLN A CA 1
ATOM 685 C C . GLN A 1 85 ? -2.542 -2.308 -12.006 1.00 92.31 85 GLN A C 1
ATOM 687 O O . GLN A 1 85 ? -3.289 -1.389 -12.347 1.00 92.31 85 GLN A O 1
ATOM 692 N N . ALA A 1 86 ? -2.952 -3.299 -11.217 1.00 94.00 86 ALA A N 1
ATOM 693 C CA . ALA A 1 86 ? -4.318 -3.446 -10.749 1.00 94.00 86 ALA A CA 1
ATOM 694 C C . ALA A 1 86 ? -4.419 -3.226 -9.241 1.00 94.00 86 ALA A C 1
ATOM 696 O O . ALA A 1 86 ? -3.545 -3.607 -8.461 1.00 94.00 86 ALA A O 1
ATOM 697 N N . TRP A 1 87 ? -5.537 -2.628 -8.839 1.00 95.94 87 TRP A N 1
ATOM 698 C CA . TRP A 1 87 ? -5.882 -2.412 -7.444 1.00 95.94 87 TRP A CA 1
ATOM 699 C C . TRP A 1 87 ? -6.799 -3.514 -6.930 1.00 95.94 87 TRP A C 1
ATOM 701 O O . TRP A 1 87 ? -7.826 -3.805 -7.538 1.00 95.94 87 TRP A O 1
ATOM 711 N N . THR A 1 88 ? -6.479 -4.040 -5.753 1.00 95.50 88 THR A N 1
ATOM 712 C CA . THR A 1 88 ? -7.337 -4.954 -4.997 1.00 95.50 88 THR A CA 1
ATOM 713 C C . THR A 1 88 ? -7.567 -4.384 -3.602 1.00 95.50 88 THR A C 1
ATOM 715 O O . THR A 1 88 ? -6.626 -3.979 -2.918 1.00 95.50 88 THR A O 1
ATOM 718 N N . ARG A 1 89 ? -8.828 -4.320 -3.164 1.00 93.69 89 ARG A N 1
ATOM 719 C CA . ARG A 1 89 ? -9.147 -4.063 -1.755 1.00 93.69 89 ARG A CA 1
ATOM 720 C C . ARG A 1 89 ? -8.906 -5.364 -0.994 1.00 93.69 89 ARG A C 1
ATOM 722 O O . ARG A 1 89 ? -9.488 -6.380 -1.357 1.00 93.69 89 ARG A O 1
ATOM 729 N N . LEU A 1 90 ? -8.046 -5.312 0.016 1.00 92.00 90 LEU A N 1
ATOM 730 C CA . LEU A 1 90 ? -7.845 -6.418 0.946 1.00 92.00 90 LEU A CA 1
ATOM 731 C C . LEU A 1 90 ? -8.828 -6.250 2.116 1.00 92.00 90 LEU A C 1
ATOM 733 O O . LEU A 1 90 ? -10.008 -5.990 1.888 1.00 92.00 90 LEU A O 1
ATOM 737 N N . ASP A 1 91 ? -8.347 -6.330 3.352 1.00 88.94 91 ASP A N 1
ATOM 738 C CA . ASP A 1 91 ? -9.171 -6.252 4.558 1.00 88.94 91 ASP A CA 1
ATOM 739 C C . ASP A 1 91 ? -8.984 -4.931 5.328 1.00 88.94 91 ASP A C 1
ATOM 741 O O . ASP A 1 91 ? -8.147 -4.088 4.980 1.00 88.94 91 ASP A O 1
ATOM 745 N N . SER A 1 92 ? -9.793 -4.711 6.357 1.00 90.69 92 SER A N 1
ATOM 746 C CA . SER A 1 92 ? -9.582 -3.661 7.349 1.00 90.69 92 SER A CA 1
ATOM 747 C C . SER A 1 92 ? -8.794 -4.186 8.548 1.00 90.69 92 SER A C 1
ATOM 749 O O . SER A 1 92 ? -9.059 -5.274 9.048 1.00 90.69 92 SER A O 1
ATOM 751 N N . LEU A 1 93 ? -7.868 -3.379 9.059 1.00 91.75 93 LEU A N 1
ATOM 752 C CA . LEU A 1 93 ? -7.249 -3.606 10.363 1.00 91.75 93 LEU A CA 1
ATOM 753 C C . LEU A 1 93 ? -7.940 -2.733 11.409 1.00 91.75 93 LEU A C 1
ATOM 755 O O . LEU A 1 93 ? -8.327 -1.594 11.131 1.00 91.75 93 LEU A O 1
ATOM 759 N N . GLY A 1 94 ? -8.053 -3.252 12.629 1.00 90.62 94 GLY A N 1
ATOM 760 C CA . GLY A 1 94 ? -8.517 -2.460 13.762 1.00 90.62 94 GLY A CA 1
ATOM 761 C C . GLY A 1 94 ? -7.516 -1.357 14.114 1.00 90.62 94 GLY A C 1
ATOM 762 O O . GLY A 1 94 ? -6.306 -1.588 14.146 1.00 90.62 94 GLY A O 1
ATOM 763 N N . GLY A 1 95 ? -8.014 -0.160 14.421 1.00 90.38 95 GLY A N 1
ATOM 764 C CA . GLY A 1 95 ? -7.188 0.987 14.793 1.00 90.38 95 GLY A CA 1
ATOM 765 C C . GLY A 1 95 ? -6.721 1.826 13.603 1.00 90.38 95 GLY A C 1
ATOM 766 O O . GLY A 1 95 ? -6.864 1.453 12.440 1.00 90.38 95 GLY A O 1
ATOM 767 N N . SER A 1 96 ? -6.158 2.994 13.912 1.00 91.00 96 SER A N 1
ATOM 768 C CA . SER A 1 96 ? -5.776 4.001 12.918 1.00 91.00 96 SER A CA 1
ATOM 769 C C . SER A 1 96 ? -4.511 3.629 12.135 1.00 91.00 96 SER A C 1
ATOM 771 O O . SER A 1 96 ? -3.591 3.007 12.670 1.00 91.00 96 SER A O 1
ATOM 773 N N . ALA A 1 97 ? -4.444 4.090 10.883 1.00 92.88 97 ALA A N 1
ATOM 774 C CA . ALA A 1 97 ? -3.263 3.982 10.027 1.00 92.88 97 ALA A CA 1
ATOM 775 C C . ALA A 1 97 ? -2.228 5.092 10.293 1.00 92.88 97 ALA A C 1
ATOM 777 O O . ALA A 1 97 ? -1.127 5.080 9.743 1.00 92.88 97 ALA A O 1
ATOM 778 N N . LYS A 1 98 ? -2.583 6.095 11.107 1.00 92.75 98 LYS A N 1
ATOM 779 C CA . LYS A 1 98 ? -1.706 7.227 11.419 1.00 92.75 98 LYS A CA 1
ATOM 780 C C . LYS A 1 98 ? -0.461 6.757 12.163 1.00 92.75 98 LYS A C 1
ATOM 782 O O . LYS A 1 98 ? -0.560 6.013 13.136 1.00 92.75 98 LYS A O 1
ATOM 787 N N . ASN A 1 99 ? 0.693 7.273 11.739 1.00 92.94 99 ASN A N 1
ATOM 788 C CA . ASN A 1 99 ? 2.003 6.945 12.307 1.00 92.94 99 ASN A CA 1
ATOM 789 C C . ASN A 1 99 ? 2.280 5.430 12.327 1.00 92.94 99 ASN A C 1
ATOM 791 O O . ASN A 1 99 ? 2.885 4.916 13.268 1.00 92.94 99 ASN A O 1
ATOM 795 N N . MET A 1 100 ? 1.799 4.710 11.309 1.00 94.94 100 MET A N 1
ATOM 796 C CA . MET A 1 100 ? 2.180 3.321 11.089 1.00 94.94 100 MET A CA 1
ATOM 797 C C . MET A 1 100 ? 3.645 3.218 10.668 1.00 94.94 100 MET A C 1
ATOM 799 O O . MET A 1 100 ? 4.177 4.069 9.955 1.00 94.94 100 MET A O 1
ATOM 803 N N . HIS A 1 101 ? 4.270 2.119 11.073 1.00 95.88 101 HIS A N 1
ATOM 804 C CA . HIS A 1 101 ? 5.589 1.721 10.617 1.00 95.88 101 HIS A CA 1
ATOM 805 C C . HIS A 1 101 ? 5.535 0.299 10.082 1.00 95.88 101 HIS A C 1
ATOM 807 O O . HIS A 1 101 ? 4.814 -0.545 10.607 1.00 95.88 101 HIS A O 1
ATOM 813 N N . SER A 1 102 ? 6.325 0.027 9.050 1.00 94.94 102 SER A N 1
ATOM 814 C CA . SER A 1 102 ? 6.429 -1.303 8.466 1.00 94.94 102 SER A CA 1
ATOM 815 C C . SER A 1 102 ? 7.878 -1.700 8.266 1.00 94.94 102 SER A C 1
ATOM 817 O O . SER A 1 102 ? 8.686 -0.866 7.852 1.00 94.94 102 SER A O 1
ATOM 819 N N . PHE A 1 103 ? 8.189 -2.970 8.483 1.00 93.88 103 PHE A N 1
ATOM 820 C CA . PHE A 1 103 ? 9.504 -3.526 8.192 1.00 93.88 103 PHE A CA 1
ATOM 821 C C . PHE A 1 103 ? 9.391 -4.995 7.800 1.00 93.88 103 PHE A C 1
ATOM 823 O O . PHE A 1 103 ? 8.473 -5.694 8.220 1.00 93.88 103 PHE A O 1
ATOM 830 N N . ASN A 1 104 ? 10.350 -5.454 7.002 1.00 90.94 104 ASN A N 1
ATOM 831 C CA . ASN A 1 104 ? 10.433 -6.844 6.577 1.00 90.94 104 ASN A CA 1
ATOM 832 C C . ASN A 1 104 ? 11.482 -7.583 7.411 1.00 90.94 104 ASN A C 1
ATOM 834 O O . ASN A 1 104 ? 12.564 -7.045 7.664 1.00 90.94 104 ASN A O 1
ATOM 838 N N . LYS A 1 105 ? 11.185 -8.824 7.799 1.00 90.81 105 LYS A N 1
ATOM 839 C CA . LYS A 1 105 ? 12.141 -9.745 8.426 1.00 90.81 105 LYS A CA 1
ATOM 840 C C . LYS A 1 105 ? 11.847 -11.167 7.961 1.00 90.81 105 LYS A C 1
ATOM 842 O O . LYS A 1 105 ? 10.716 -11.606 8.065 1.00 90.81 105 LYS A O 1
ATOM 847 N N . GLU A 1 106 ? 12.868 -11.878 7.477 1.00 84.44 106 GLU A N 1
ATOM 848 C CA . GLU A 1 106 ? 12.788 -13.322 7.169 1.00 84.44 106 GLU A CA 1
ATOM 849 C C . GLU A 1 106 ? 11.564 -13.707 6.304 1.00 84.44 106 GLU A C 1
ATOM 851 O O . GLU A 1 106 ? 10.910 -14.713 6.545 1.00 84.44 106 GLU A O 1
ATOM 856 N N . ASN A 1 107 ? 11.278 -12.900 5.272 1.00 83.94 107 ASN A N 1
ATOM 857 C CA . ASN A 1 107 ? 10.140 -13.026 4.341 1.00 83.94 107 ASN A CA 1
ATOM 858 C C . ASN A 1 107 ? 8.753 -12.697 4.914 1.00 83.94 107 ASN A C 1
ATOM 860 O O . ASN A 1 107 ? 7.754 -12.958 4.255 1.00 83.94 107 ASN A O 1
ATOM 864 N N . GLN A 1 108 ? 8.688 -12.102 6.099 1.00 90.25 108 GLN A N 1
ATOM 865 C CA . GLN A 1 108 ? 7.447 -11.631 6.703 1.00 90.25 108 GLN A CA 1
ATOM 866 C C . GLN A 1 108 ? 7.416 -10.111 6.740 1.00 90.25 108 GLN A C 1
ATOM 868 O O . GLN A 1 108 ? 8.454 -9.460 6.936 1.00 90.25 108 GLN A O 1
ATOM 873 N N . LEU A 1 109 ? 6.217 -9.556 6.594 1.00 93.12 109 LEU A N 1
ATOM 874 C CA . LEU A 1 109 ? 5.977 -8.131 6.740 1.00 93.12 109 LEU A CA 1
ATOM 875 C C . LEU A 1 109 ? 5.335 -7.852 8.094 1.00 93.12 109 LEU A C 1
ATOM 877 O O . LEU A 1 109 ? 4.261 -8.349 8.417 1.00 93.12 109 LEU A O 1
ATOM 881 N N . TYR A 1 110 ? 5.977 -6.980 8.859 1.00 95.31 110 TYR A N 1
ATOM 882 C CA . TYR A 1 110 ? 5.477 -6.517 10.140 1.00 95.31 110 TYR A CA 1
ATOM 883 C C . TYR A 1 110 ? 4.929 -5.103 10.009 1.00 95.31 110 TYR A C 1
ATOM 885 O O . TYR A 1 110 ? 5.605 -4.227 9.462 1.00 95.31 110 TYR A O 1
ATOM 893 N N . ILE A 1 111 ? 3.736 -4.867 10.554 1.00 95.44 111 ILE A N 1
ATOM 894 C CA . ILE A 1 111 ? 3.097 -3.550 10.635 1.00 95.44 111 ILE A CA 1
ATOM 895 C C . ILE A 1 111 ? 2.876 -3.187 12.103 1.00 95.44 111 ILE A C 1
ATOM 897 O O . ILE A 1 111 ? 2.110 -3.847 12.801 1.00 95.44 111 ILE A O 1
ATOM 901 N N . LEU A 1 112 ? 3.514 -2.111 12.560 1.00 96.38 112 LEU A N 1
ATOM 902 C CA . LEU A 1 112 ? 3.353 -1.553 13.900 1.00 96.38 112 LEU A CA 1
ATOM 903 C C . LEU A 1 112 ? 2.486 -0.291 13.841 1.00 96.38 112 LEU A C 1
ATOM 905 O O . LEU A 1 112 ? 2.824 0.676 13.155 1.00 96.38 112 LEU A O 1
ATOM 909 N N . GLN A 1 113 ? 1.381 -0.289 14.580 1.00 94.56 113 GLN A N 1
ATOM 910 C CA . GLN A 1 113 ? 0.504 0.871 14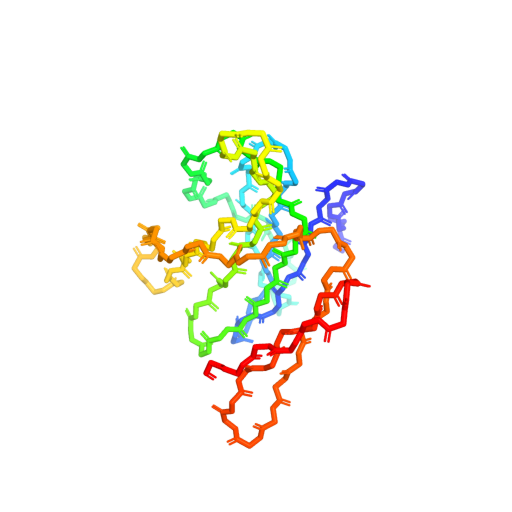.744 1.00 94.56 113 GLN A CA 1
ATOM 911 C C . GLN A 1 113 ? 0.909 1.715 15.958 1.00 94.56 113 GLN A C 1
ATOM 913 O O . GLN A 1 113 ? 1.483 1.219 16.927 1.00 94.56 113 GLN A O 1
ATOM 918 N N . ALA A 1 114 ? 0.524 2.995 15.954 1.00 92.12 114 ALA A N 1
ATOM 919 C CA . ALA A 1 114 ? 0.793 3.921 17.058 1.00 92.12 114 ALA A CA 1
ATOM 920 C C . ALA A 1 114 ? 0.160 3.503 18.400 1.00 92.12 114 ALA A C 1
ATOM 922 O O . ALA A 1 114 ? 0.620 3.920 19.459 1.00 92.12 114 ALA A O 1
ATOM 923 N N . ASN A 1 115 ? -0.892 2.683 18.364 1.00 90.38 115 ASN A N 1
ATOM 924 C CA . ASN A 1 115 ? -1.535 2.125 19.554 1.00 90.38 115 ASN A CA 1
ATOM 925 C C . ASN A 1 115 ? -0.816 0.878 20.113 1.00 90.38 115 ASN A C 1
ATOM 927 O O . ASN A 1 115 ? -1.280 0.317 21.101 1.00 90.38 115 ASN A O 1
ATOM 931 N N . GLY A 1 116 ? 0.287 0.442 19.495 1.00 92.06 116 GLY A N 1
ATOM 932 C CA . GLY A 1 116 ? 1.067 -0.724 19.912 1.00 92.06 116 GLY A CA 1
ATOM 933 C C . GLY A 1 116 ? 0.633 -2.051 19.287 1.00 92.06 116 GLY A C 1
ATOM 934 O O . GLY A 1 116 ? 1.281 -3.063 19.543 1.00 92.06 116 GLY A O 1
ATOM 935 N N . ASN A 1 117 ? -0.412 -2.071 18.454 1.00 92.06 117 ASN A N 1
ATOM 936 C CA . ASN A 1 117 ? -0.778 -3.275 17.711 1.00 92.06 117 ASN A CA 1
ATOM 937 C C . ASN A 1 117 ? 0.329 -3.635 16.712 1.00 92.06 117 ASN A C 1
ATOM 939 O O . ASN A 1 117 ? 0.771 -2.784 15.933 1.00 92.06 117 ASN A O 1
ATOM 943 N N . LEU A 1 118 ? 0.721 -4.907 16.712 1.00 94.06 118 LEU A N 1
ATOM 944 C CA . LEU A 1 118 ? 1.649 -5.491 15.753 1.00 94.06 118 LEU A CA 1
ATOM 945 C C . LEU A 1 118 ? 0.901 -6.519 14.906 1.00 94.06 118 LEU A C 1
ATOM 947 O O . LEU A 1 118 ? 0.291 -7.440 15.448 1.00 94.06 118 LEU A O 1
ATOM 951 N N . TRP A 1 119 ? 0.974 -6.361 13.591 1.00 91.94 119 TRP A N 1
ATOM 952 C CA . TRP A 1 119 ? 0.447 -7.313 12.619 1.00 91.94 119 TRP A CA 1
ATOM 953 C C . TRP A 1 119 ? 1.605 -7.971 11.882 1.00 91.94 119 TRP A C 1
ATOM 955 O O . TRP A 1 119 ? 2.565 -7.292 11.521 1.00 91.94 119 TRP A O 1
ATOM 965 N N . GLU A 1 120 ? 1.489 -9.271 11.655 1.00 92.38 120 GLU A N 1
ATOM 966 C CA . GLU A 1 120 ? 2.400 -10.077 10.848 1.00 92.38 120 GLU A CA 1
ATOM 967 C C . GLU A 1 120 ? 1.619 -10.565 9.625 1.00 92.38 120 GLU A C 1
ATOM 969 O O . GLU A 1 120 ? 0.493 -11.054 9.768 1.00 92.38 120 GLU A O 1
ATOM 974 N N . ILE A 1 121 ? 2.187 -10.351 8.439 1.00 83.94 121 ILE A N 1
ATOM 975 C CA . ILE A 1 121 ? 1.621 -10.702 7.131 1.00 83.94 121 ILE A CA 1
ATOM 976 C C . ILE A 1 121 ? 2.583 -11.649 6.420 1.00 83.94 121 ILE A C 1
ATOM 978 O O . ILE A 1 121 ? 3.804 -11.344 6.411 1.00 83.94 121 ILE A O 1
#

Organism: Lymnaea stagnalis (NCBI:txid6523)

Sequence (121 aa):
MKLPGHGWLGVAVEEFIYFLHSTDQQIKRSDPRRWKCLLENLICFPKKDKIEHVCSFDLSILVFCSVVIKGVDETAVHCFDTRSQAWTRLDSLGGSAKNMHSFNKENQLYILQANGNLWEI

Radius of gyration: 14.4 Å; chains: 1; bounding box: 39×31×37 Å

pLDDT: mean 90.37, std 7.06, range [59.59, 96.75]

Foldseek 3Di:
DDDDDPQWDWEDADQKIWIAGQAPQWIWIFRPPDPPGDTDTADGDPDRFGFADWYDQHQKIWTWGWDADPNFTKIWIWIQRNVVRDIDGDDIHHHHPHPWDWDDDPNWIWIADPVGDIDID